Protein AF-A0A920NXD1-F1 (afdb_monomer_lite)

Structure (mmCIF, N/CA/C/O backbone):
data_AF-A0A920NXD1-F1
#
_entry.id   AF-A0A920NXD1-F1
#
loop_
_atom_site.group_PDB
_atom_site.id
_atom_site.type_symbol
_atom_site.label_atom_id
_atom_site.label_alt_id
_atom_site.label_comp_id
_atom_site.label_asym_id
_atom_site.label_entity_id
_atom_site.label_seq_id
_atom_site.pdbx_PDB_ins_code
_atom_site.Cartn_x
_atom_site.Cartn_y
_atom_site.Cartn_z
_atom_site.occupancy
_atom_site.B_iso_or_equiv
_atom_site.auth_seq_id
_atom_site.auth_comp_id
_atom_site.auth_asym_id
_atom_site.auth_atom_id
_atom_site.pdbx_PDB_model_num
ATOM 1 N N . MET A 1 1 ? 16.148 7.741 6.596 1.00 48.44 1 MET A N 1
ATOM 2 C CA . MET A 1 1 ? 15.101 8.643 6.066 1.00 48.44 1 MET A CA 1
ATOM 3 C C . MET A 1 1 ? 14.112 8.907 7.186 1.00 48.44 1 MET A C 1
ATOM 5 O O . MET A 1 1 ? 13.818 7.968 7.910 1.00 48.44 1 MET A O 1
ATOM 9 N N . LYS A 1 2 ? 13.663 10.151 7.388 1.00 47.12 2 LYS A N 1
ATOM 10 C CA . LYS A 1 2 ? 12.601 10.449 8.362 1.00 47.12 2 LYS A CA 1
ATOM 11 C C . LYS A 1 2 ? 11.254 10.163 7.704 1.00 47.12 2 LYS A C 1
ATOM 13 O O . LYS A 1 2 ? 10.881 10.867 6.769 1.00 47.12 2 LYS A O 1
ATOM 18 N N . GLU A 1 3 ? 10.550 9.147 8.181 1.00 64.81 3 GLU A N 1
ATOM 19 C CA . GLU A 1 3 ? 9.149 8.935 7.825 1.00 64.81 3 GLU A CA 1
ATOM 20 C C . GLU A 1 3 ? 8.325 10.023 8.508 1.00 64.81 3 GLU A C 1
ATOM 22 O O . GLU A 1 3 ? 8.322 10.149 9.731 1.00 64.81 3 GLU A O 1
ATOM 27 N N . THR A 1 4 ? 7.700 10.881 7.707 1.00 70.69 4 THR A N 1
ATOM 28 C CA . THR A 1 4 ? 6.812 11.922 8.223 1.00 70.69 4 THR A CA 1
ATOM 29 C C . THR A 1 4 ? 5.389 11.440 8.016 1.00 70.69 4 THR A C 1
ATOM 31 O O . THR A 1 4 ? 4.956 11.254 6.881 1.00 70.69 4 THR A O 1
ATOM 34 N N . ILE A 1 5 ? 4.689 11.202 9.120 1.00 70.19 5 ILE A N 1
ATOM 35 C CA . ILE A 1 5 ? 3.374 10.571 9.129 1.00 70.19 5 ILE A CA 1
ATOM 36 C C . ILE A 1 5 ? 2.366 11.599 9.630 1.00 70.19 5 ILE A C 1
ATOM 38 O O . ILE A 1 5 ? 2.456 12.075 10.761 1.00 70.19 5 ILE A O 1
ATOM 42 N N . PHE A 1 6 ? 1.406 11.942 8.776 1.00 77.06 6 PHE A N 1
ATOM 43 C CA . PHE A 1 6 ? 0.294 12.822 9.115 1.00 77.06 6 PHE A CA 1
ATOM 44 C C . PHE A 1 6 ? -0.985 11.993 9.140 1.00 77.06 6 PHE A C 1
ATOM 46 O O . PHE A 1 6 ? -1.423 11.496 8.105 1.00 77.06 6 PHE A O 1
ATOM 53 N N . LEU A 1 7 ? -1.572 11.839 10.326 1.00 77.88 7 LEU A N 1
ATOM 54 C CA . LEU A 1 7 ? -2.836 11.131 10.515 1.00 77.88 7 LEU A CA 1
ATOM 55 C C . LEU A 1 7 ? -3.867 12.077 11.103 1.00 77.88 7 LEU A C 1
ATOM 57 O O . LEU A 1 7 ? -3.586 12.813 12.054 1.00 77.88 7 LEU A O 1
ATOM 61 N N . THR A 1 8 ? -5.077 12.010 10.562 1.00 80.19 8 THR A N 1
ATOM 62 C CA . THR A 1 8 ? -6.256 12.553 11.228 1.00 80.19 8 THR A CA 1
ATOM 63 C C . THR A 1 8 ? -6.515 11.758 12.506 1.00 80.19 8 THR A C 1
ATOM 65 O O . THR A 1 8 ? -6.111 10.600 12.630 1.00 80.19 8 THR A O 1
ATOM 68 N N . ASN A 1 9 ? -7.176 12.377 13.486 1.00 80.06 9 ASN A N 1
ATOM 69 C CA . ASN A 1 9 ? -7.446 11.708 14.760 1.00 80.06 9 ASN A CA 1
ATOM 70 C C . ASN A 1 9 ? -8.268 10.417 14.592 1.00 80.06 9 ASN A C 1
ATOM 72 O O . ASN A 1 9 ? -8.036 9.473 15.335 1.00 80.06 9 ASN A O 1
ATOM 76 N N . GLU A 1 10 ? -9.138 10.355 13.585 1.00 81.44 10 GLU A N 1
ATOM 77 C CA . GLU A 1 10 ? -9.931 9.172 13.215 1.00 81.44 10 GLU A CA 1
ATOM 78 C C . GLU A 1 10 ? -9.035 7.980 12.844 1.00 81.44 10 GLU A C 1
ATOM 80 O O . GLU A 1 10 ? -9.188 6.874 13.350 1.00 81.44 10 GLU A O 1
ATOM 85 N N . LEU A 1 11 ? -8.020 8.213 12.007 1.00 82.88 11 LEU A N 1
ATOM 86 C CA . LEU A 1 11 ? -7.150 7.150 11.503 1.00 82.88 11 LEU A CA 1
ATOM 87 C C . LEU A 1 11 ? -6.031 6.774 12.478 1.00 82.88 11 LEU A C 1
ATOM 89 O O . LEU A 1 11 ? -5.400 5.734 12.298 1.00 82.88 11 LEU A O 1
ATOM 93 N N . LYS A 1 12 ? -5.777 7.569 13.526 1.00 84.25 12 LYS A N 1
ATOM 94 C CA . LYS A 1 12 ? -4.750 7.226 14.524 1.00 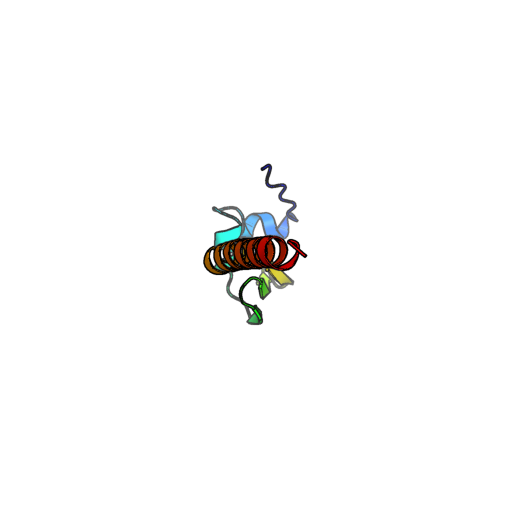84.25 12 LYS A CA 1
ATOM 95 C C . LYS A 1 12 ? -5.000 5.852 15.127 1.00 84.25 12 LYS A C 1
ATOM 97 O O . LYS A 1 12 ? -4.061 5.066 15.190 1.00 84.25 12 LYS A O 1
ATOM 102 N N . ASN A 1 13 ? -6.242 5.542 15.499 1.00 84.19 13 ASN A N 1
ATOM 103 C CA . ASN A 1 13 ? -6.597 4.252 16.095 1.00 84.19 13 ASN A CA 1
ATOM 104 C C . ASN A 1 13 ? -6.330 3.087 15.134 1.00 84.19 13 ASN A C 1
ATOM 106 O O . ASN A 1 13 ? -5.759 2.077 15.538 1.00 84.19 13 ASN A O 1
ATOM 110 N N . LEU A 1 14 ? -6.662 3.264 13.852 1.00 83.81 14 LEU A N 1
ATOM 111 C CA . LEU A 1 14 ? -6.443 2.255 12.815 1.00 83.81 14 LEU A CA 1
ATOM 112 C C . LEU A 1 14 ? -4.957 1.917 12.628 1.00 83.81 14 LEU A C 1
ATOM 114 O O . LEU A 1 14 ? -4.615 0.771 12.361 1.00 83.81 14 LEU A O 1
ATOM 118 N N . PHE A 1 15 ? -4.074 2.901 12.806 1.00 84.44 15 PHE A N 1
ATOM 119 C CA . PHE A 1 15 ? -2.631 2.748 12.619 1.00 84.44 15 PHE A CA 1
ATOM 120 C C . PHE A 1 15 ? -1.823 2.736 13.932 1.00 84.44 15 PHE A C 1
ATOM 122 O O . PHE A 1 15 ? -0.615 2.963 13.921 1.00 84.44 15 PHE A O 1
ATOM 129 N N . SER A 1 16 ? -2.462 2.488 15.078 1.00 79.69 16 SER A N 1
ATOM 130 C CA . SER A 1 16 ? -1.808 2.585 16.396 1.00 79.69 16 SER A CA 1
ATOM 131 C C . SER A 1 16 ? -0.886 1.409 16.746 1.00 79.69 16 SER A C 1
ATOM 133 O O . SER A 1 16 ? -0.085 1.525 17.671 1.00 79.69 16 SER A O 1
ATOM 135 N N . SER A 1 17 ? -1.003 0.268 16.062 1.00 68.19 17 SER A N 1
ATOM 136 C CA . SER A 1 17 ? -0.492 -1.024 16.550 1.00 68.19 17 SER A CA 1
ATOM 137 C C . SER A 1 17 ? 0.546 -1.703 15.649 1.00 68.19 17 SER A C 1
ATOM 139 O O . SER A 1 17 ? 0.566 -2.928 15.539 1.00 68.19 17 SER A O 1
ATOM 141 N N . GLY A 1 18 ? 1.456 -0.943 15.040 1.00 73.75 18 GLY A N 1
ATOM 142 C CA . GLY A 1 18 ? 2.604 -1.533 14.352 1.00 73.75 18 GLY A CA 1
ATOM 143 C C . GLY A 1 18 ? 3.096 -0.726 13.164 1.00 73.75 18 GLY A C 1
ATOM 144 O O . GLY A 1 18 ? 2.991 0.497 13.131 1.00 73.75 18 GLY A O 1
ATOM 145 N N . ASP A 1 19 ? 3.666 -1.437 12.196 1.00 87.00 19 ASP A N 1
ATOM 146 C CA . ASP A 1 19 ? 4.161 -0.850 10.958 1.00 87.00 19 ASP A CA 1
ATOM 147 C C . ASP A 1 19 ? 3.001 -0.367 10.071 1.00 87.00 19 ASP A C 1
ATOM 149 O O . AS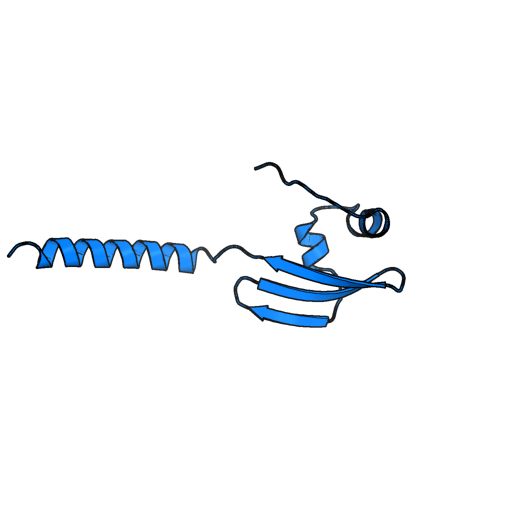P A 1 19 ? 2.128 -1.144 9.675 1.00 87.00 19 ASP A O 1
ATOM 153 N N . PHE A 1 20 ? 3.011 0.924 9.732 1.00 85.94 20 PHE A N 1
ATOM 154 C CA . PHE A 1 20 ? 1.963 1.575 8.941 1.00 85.94 20 PHE A CA 1
ATOM 155 C C . PHE A 1 20 ? 1.773 0.911 7.584 1.00 85.94 20 PHE A C 1
ATOM 157 O O . PHE A 1 20 ? 0.641 0.798 7.111 1.00 85.94 20 PHE A O 1
ATOM 164 N N . PHE A 1 21 ? 2.868 0.474 6.960 1.00 85.12 21 PHE A N 1
ATOM 165 C CA . PHE A 1 21 ? 2.816 -0.160 5.651 1.00 85.12 21 PHE A CA 1
ATOM 166 C C . PHE A 1 21 ? 2.149 -1.535 5.730 1.00 85.12 21 PHE A C 1
ATOM 168 O O . PHE A 1 21 ? 1.246 -1.829 4.948 1.00 85.12 21 PHE A O 1
ATOM 175 N N . SER A 1 22 ? 2.520 -2.332 6.729 1.00 86.69 22 SER A N 1
ATOM 176 C CA . SER A 1 22 ? 1.916 -3.635 7.014 1.00 86.69 22 SER A CA 1
ATOM 177 C C . SER A 1 22 ? 0.422 -3.513 7.320 1.00 86.69 22 SER A C 1
ATOM 179 O O . SER A 1 22 ? -0.382 -4.261 6.763 1.00 86.69 22 SER A O 1
ATOM 181 N N . ILE A 1 23 ? 0.021 -2.543 8.148 1.00 89.75 23 ILE A N 1
ATOM 182 C CA . ILE A 1 23 ? -1.398 -2.268 8.426 1.00 89.75 23 ILE A CA 1
ATOM 183 C C . ILE A 1 23 ? -2.115 -1.883 7.127 1.00 89.75 23 ILE A C 1
ATOM 185 O O . ILE A 1 23 ? -3.114 -2.497 6.760 1.00 89.75 23 ILE A O 1
ATOM 189 N N . ALA A 1 24 ? -1.570 -0.923 6.378 1.00 89.50 24 ALA A N 1
ATOM 190 C CA . ALA A 1 24 ? -2.127 -0.467 5.110 1.00 89.50 24 ALA A CA 1
ATOM 191 C C . ALA A 1 24 ? -2.303 -1.594 4.077 1.00 89.50 24 ALA A C 1
ATOM 193 O O . ALA A 1 24 ? -3.302 -1.634 3.348 1.00 89.50 24 ALA A O 1
ATOM 194 N N . GLU A 1 25 ? -1.349 -2.519 4.007 1.00 88.62 25 GLU A N 1
ATOM 195 C CA . GLU A 1 25 ? -1.384 -3.671 3.111 1.00 88.62 25 GLU A CA 1
ATOM 196 C C . GLU A 1 25 ? -2.467 -4.680 3.507 1.00 88.62 25 GLU A C 1
ATOM 198 O O . GLU A 1 25 ? -3.197 -5.148 2.629 1.00 88.62 25 GLU A O 1
ATOM 203 N N . ASN A 1 26 ? -2.643 -4.924 4.807 1.00 90.00 26 ASN A N 1
ATOM 204 C CA . ASN A 1 26 ? -3.594 -5.904 5.337 1.00 90.00 26 ASN A CA 1
ATOM 205 C C . ASN A 1 26 ? -5.011 -5.357 5.578 1.00 90.00 26 ASN A C 1
ATOM 207 O O . ASN A 1 26 ? -5.915 -6.152 5.811 1.00 90.00 26 ASN A O 1
ATOM 211 N N . ILE A 1 27 ? -5.239 -4.039 5.485 1.00 91.06 27 ILE A N 1
ATOM 212 C CA . ILE A 1 27 ? -6.595 -3.466 5.540 1.00 91.06 27 ILE A CA 1
ATOM 213 C C . ILE A 1 27 ? -7.491 -4.143 4.496 1.00 91.06 27 ILE A C 1
ATOM 215 O O . ILE A 1 27 ? -7.187 -4.118 3.292 1.00 91.06 27 ILE A O 1
ATOM 219 N N . GLU A 1 28 ? -8.602 -4.702 4.974 1.00 89.50 28 GLU A N 1
ATOM 220 C CA . GLU A 1 28 ? -9.670 -5.253 4.149 1.00 89.50 28 GLU A CA 1
ATOM 221 C 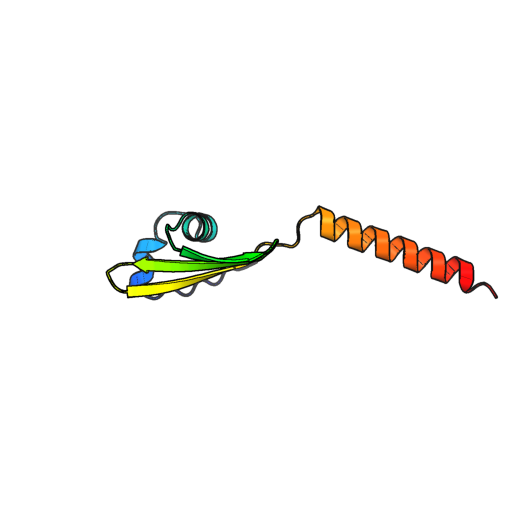C . GLU A 1 28 ? -10.373 -4.136 3.374 1.00 89.50 28 GLU A C 1
ATOM 223 O O . GLU A 1 28 ? -10.702 -3.079 3.915 1.00 89.50 28 GLU A O 1
ATOM 228 N N . GLY A 1 29 ? -10.578 -4.357 2.079 1.00 91.06 29 GLY A N 1
ATOM 229 C CA . GLY A 1 29 ? -11.149 -3.355 1.193 1.00 91.06 29 GLY A CA 1
ATOM 230 C C . GLY A 1 29 ? -11.131 -3.786 -0.266 1.00 91.06 29 GLY A C 1
ATOM 231 O O . GLY A 1 29 ? -10.436 -4.731 -0.652 1.00 91.06 29 GLY A O 1
ATOM 232 N N . GLU A 1 30 ? -11.890 -3.076 -1.091 1.00 94.38 30 GLU A N 1
ATOM 233 C CA . GLU A 1 30 ? -11.983 -3.354 -2.517 1.00 94.38 30 GLU A CA 1
ATOM 234 C C . GLU A 1 30 ? -10.757 -2.802 -3.252 1.00 94.38 30 GLU A C 1
ATOM 236 O O . GLU A 1 30 ? -10.382 -1.634 -3.118 1.00 94.38 30 GLU A O 1
ATOM 241 N N . VAL A 1 31 ? -10.106 -3.644 -4.057 1.00 94.06 31 VAL A N 1
ATOM 242 C CA . VAL A 1 31 ? -8.958 -3.231 -4.868 1.00 94.06 31 VAL A CA 1
ATOM 243 C C . VAL A 1 31 ? -9.458 -2.548 -6.139 1.00 94.06 31 VAL A C 1
ATOM 245 O O . VAL A 1 31 ? -9.761 -3.206 -7.129 1.00 94.06 31 VAL A O 1
ATOM 248 N N . PHE A 1 32 ? -9.454 -1.217 -6.146 1.00 91.44 32 PHE A N 1
ATOM 249 C CA . PHE A 1 32 ? -9.830 -0.427 -7.321 1.00 91.44 32 PHE A CA 1
ATOM 250 C C . PHE A 1 32 ? -8.812 -0.553 -8.468 1.00 91.44 32 PHE A C 1
ATOM 252 O O . PHE A 1 32 ? -9.158 -0.536 -9.649 1.00 91.44 32 PHE A O 1
ATOM 259 N N . ARG A 1 33 ? -7.513 -0.656 -8.139 1.00 90.31 33 ARG A N 1
ATOM 260 C CA . ARG A 1 33 ? -6.444 -0.841 -9.135 1.00 90.31 33 ARG A CA 1
ATOM 261 C C . ARG A 1 33 ? -5.213 -1.507 -8.533 1.00 90.31 33 ARG A C 1
ATOM 263 O O . ARG A 1 33 ? -4.705 -1.057 -7.509 1.00 90.31 33 ARG A O 1
ATOM 270 N N . LYS A 1 34 ? -4.646 -2.483 -9.247 1.00 90.81 34 LYS A N 1
ATOM 271 C CA . LYS A 1 34 ? -3.363 -3.120 -8.917 1.00 90.81 34 LYS A CA 1
ATOM 272 C C . LYS A 1 34 ? -2.425 -3.119 -10.122 1.00 90.81 34 LYS A C 1
ATOM 274 O O . LYS A 1 34 ? -2.814 -3.455 -11.234 1.00 90.81 34 LYS A O 1
ATOM 279 N N . THR A 1 35 ? -1.188 -2.704 -9.892 1.00 87.94 35 THR A N 1
ATOM 280 C CA . THR A 1 35 ? -0.066 -2.751 -10.843 1.00 87.94 35 THR A CA 1
ATOM 281 C C . THR A 1 35 ? 1.155 -3.323 -10.125 1.00 87.94 35 THR A C 1
ATOM 283 O O . THR A 1 35 ? 1.112 -3.473 -8.906 1.00 87.94 35 THR A O 1
ATOM 286 N N . ALA A 1 36 ? 2.244 -3.605 -10.848 1.00 83.50 36 ALA A N 1
ATOM 287 C CA . ALA A 1 36 ? 3.457 -4.188 -10.265 1.00 83.50 36 ALA A CA 1
ATOM 288 C C . ALA A 1 36 ? 3.976 -3.421 -9.032 1.00 83.50 36 ALA A C 1
ATOM 290 O O . ALA A 1 36 ? 4.373 -4.046 -8.057 1.00 83.50 36 ALA A O 1
ATOM 291 N N . ASN A 1 37 ? 3.895 -2.084 -9.050 1.00 88.62 37 ASN A N 1
ATOM 292 C CA . ASN A 1 37 ? 4.499 -1.233 -8.019 1.00 88.62 37 ASN A CA 1
ATOM 293 C C . ASN A 1 37 ? 3.477 -0.333 -7.304 1.00 88.62 37 ASN A C 1
ATOM 295 O O . ASN A 1 37 ? 3.850 0.583 -6.574 1.00 88.62 37 ASN A O 1
ATOM 299 N N . ARG A 1 38 ? 2.175 -0.512 -7.552 1.00 90.44 38 ARG A N 1
ATOM 300 C CA . ARG A 1 38 ? 1.141 0.354 -6.967 1.00 90.44 38 ARG A CA 1
ATOM 301 C C . ARG A 1 38 ? -0.170 -0.379 -6.773 1.00 90.44 38 ARG A C 1
ATOM 303 O O . ARG A 1 38 ? -0.659 -1.004 -7.718 1.00 90.44 38 ARG A O 1
ATOM 310 N N . ILE A 1 39 ? -0.773 -0.199 -5.604 1.00 93.25 39 ILE A N 1
ATOM 311 C CA . ILE A 1 39 ? -2.118 -0.679 -5.281 1.00 93.25 39 ILE A CA 1
ATOM 312 C C . ILE A 1 39 ? -2.966 0.498 -4.798 1.00 93.25 39 ILE A C 1
ATOM 314 O O . ILE A 1 39 ? -2.496 1.358 -4.060 1.00 93.25 39 ILE A O 1
ATOM 318 N N . THR A 1 40 ? -4.215 0.563 -5.242 1.00 95.38 40 THR A N 1
ATOM 319 C CA . THR A 1 40 ? -5.228 1.476 -4.711 1.00 95.38 40 THR A CA 1
ATOM 320 C C . THR A 1 40 ? -6.387 0.645 -4.191 1.00 95.38 40 THR A C 1
ATOM 322 O O . THR A 1 40 ? -6.957 -0.129 -4.963 1.00 95.38 40 THR A O 1
ATOM 325 N N . LYS A 1 41 ? -6.699 0.796 -2.902 1.00 95.06 41 LYS A N 1
ATOM 326 C CA . LYS A 1 41 ? -7.830 0.134 -2.247 1.00 95.06 41 LYS A CA 1
ATOM 327 C C . LYS A 1 41 ? -8.802 1.175 -1.709 1.00 95.06 41 LYS A C 1
ATOM 329 O O . LYS A 1 41 ? -8.369 2.230 -1.245 1.00 95.06 41 LYS A O 1
ATOM 334 N N . GLU A 1 42 ? -10.083 0.867 -1.772 1.00 95.06 42 GLU A N 1
ATOM 335 C CA . GLU A 1 42 ? -11.120 1.548 -1.007 1.00 95.06 42 GLU A CA 1
ATOM 336 C C . GLU A 1 42 ? -11.430 0.705 0.227 1.00 95.06 42 GLU A C 1
ATOM 338 O O . GLU A 1 42 ? -11.578 -0.511 0.121 1.00 95.06 42 GLU A O 1
ATOM 343 N N . PHE A 1 43 ? -11.519 1.329 1.394 1.00 93.94 43 PHE A N 1
ATOM 344 C CA . PHE A 1 43 ? -11.945 0.656 2.615 1.00 93.94 43 PHE A CA 1
ATOM 345 C C . PHE A 1 43 ? -12.899 1.549 3.403 1.00 93.94 43 PHE A C 1
ATOM 347 O O . PHE A 1 43 ? -12.895 2.774 3.258 1.00 93.94 43 PHE A O 1
ATOM 354 N N . THR A 1 44 ? -13.725 0.926 4.237 1.00 92.62 44 THR A N 1
ATOM 355 C CA . THR A 1 4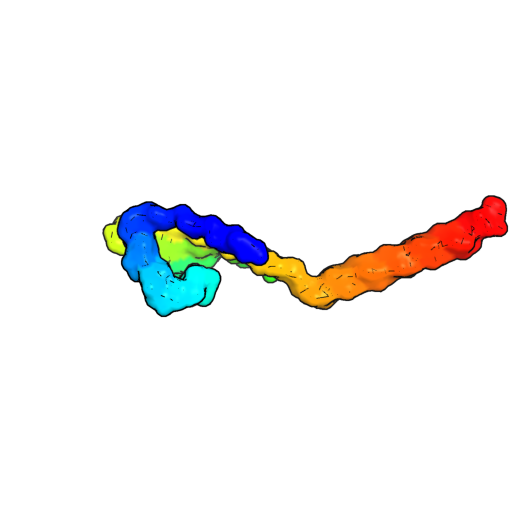4 ? -14.617 1.639 5.153 1.00 92.62 44 THR A CA 1
ATOM 356 C C . THR A 1 44 ? -14.087 1.499 6.569 1.00 92.62 44 THR A C 1
ATOM 358 O O . THR A 1 44 ? -13.764 0.397 7.003 1.00 92.62 44 THR A O 1
ATOM 361 N N . PHE A 1 45 ? -14.007 2.608 7.293 1.00 90.25 45 PHE A N 1
ATOM 362 C CA . PHE A 1 45 ? -13.610 2.634 8.695 1.00 90.25 45 PHE A CA 1
ATOM 363 C C . PHE A 1 45 ? -14.516 3.608 9.447 1.00 90.25 45 PHE A C 1
ATOM 365 O O . PHE A 1 45 ? -14.761 4.712 8.969 1.00 90.25 45 PHE A O 1
ATOM 372 N N . GLU A 1 46 ? -15.080 3.167 10.574 1.00 89.62 46 GLU A N 1
ATOM 373 C CA . GLU A 1 46 ? -16.030 3.952 11.386 1.00 89.62 46 GLU A CA 1
ATOM 374 C C . GLU A 1 46 ? -17.180 4.593 10.570 1.00 89.62 46 GLU A C 1
ATOM 376 O O . GLU A 1 46 ? -17.627 5.700 10.844 1.00 89.62 46 GLU A O 1
ATOM 381 N N . GLY A 1 47 ? -17.670 3.893 9.537 1.00 89.12 47 GLY A N 1
ATOM 382 C CA . GLY A 1 47 ? -18.765 4.363 8.674 1.00 89.12 47 GLY A CA 1
ATOM 383 C C . GLY A 1 47 ? -18.354 5.344 7.569 1.00 89.12 47 GLY A C 1
ATOM 384 O O . GLY A 1 47 ? -19.183 5.696 6.730 1.00 89.12 47 GLY A O 1
ATOM 385 N N . ASN A 1 48 ? -17.080 5.735 7.511 1.00 89.56 48 ASN A N 1
ATOM 386 C CA . ASN A 1 48 ? -16.528 6.606 6.479 1.00 89.56 48 ASN A CA 1
ATOM 387 C C . ASN A 1 48 ? -15.751 5.801 5.432 1.00 89.56 48 ASN A C 1
ATOM 389 O O . ASN A 1 48 ? -15.066 4.830 5.755 1.00 89.56 48 ASN A O 1
ATOM 393 N N . ARG A 1 49 ? -15.837 6.222 4.166 1.00 92.00 49 ARG A N 1
ATOM 394 C CA . ARG A 1 49 ? -15.086 5.621 3.054 1.00 92.00 49 ARG A CA 1
ATOM 395 C C . ARG A 1 49 ? -13.763 6.342 2.844 1.00 92.00 49 ARG A C 1
ATOM 397 O O . ARG A 1 49 ? -13.736 7.563 2.697 1.00 92.00 49 ARG A O 1
ATOM 404 N N . TYR A 1 50 ? -12.687 5.572 2.752 1.00 92.12 50 TYR A N 1
ATOM 405 C CA . TYR A 1 50 ? -11.333 6.065 2.546 1.00 92.12 50 TYR A CA 1
ATOM 406 C C . TYR A 1 50 ? -10.668 5.342 1.375 1.00 92.12 50 TYR A C 1
ATOM 408 O O . TYR A 1 50 ? -10.903 4.161 1.126 1.00 92.12 50 TYR A O 1
ATOM 416 N N . PHE A 1 51 ? -9.774 6.048 0.686 1.00 93.00 51 PHE A N 1
ATOM 417 C CA . PHE A 1 51 ? -8.915 5.467 -0.342 1.00 93.00 51 PHE A CA 1
ATOM 418 C C . PHE A 1 51 ? -7.475 5.422 0.145 1.00 93.00 51 PHE A C 1
ATOM 420 O O . PHE A 1 51 ? -6.906 6.452 0.510 1.00 93.00 51 PHE A O 1
ATOM 427 N N . ILE A 1 52 ? -6.858 4.247 0.066 1.00 92.75 52 ILE A N 1
ATOM 428 C CA . ILE A 1 52 ? -5.441 4.058 0.359 1.00 92.75 52 ILE A CA 1
ATOM 429 C C . ILE A 1 52 ? -4.665 3.746 -0.917 1.00 92.75 52 ILE A C 1
ATOM 431 O O . ILE A 1 52 ? -5.070 2.918 -1.736 1.00 92.75 52 ILE A O 1
ATOM 435 N N . LYS A 1 53 ? -3.542 4.444 -1.104 1.00 92.62 53 LYS A N 1
ATOM 436 C CA . LYS A 1 53 ? -2.646 4.292 -2.255 1.00 92.62 53 LYS A CA 1
ATOM 437 C C . LYS A 1 53 ? -1.286 3.819 -1.761 1.00 92.62 53 LYS A C 1
ATOM 439 O O . LYS A 1 53 ? -0.550 4.581 -1.145 1.00 92.62 53 LYS A O 1
ATOM 444 N N . LEU A 1 54 ? -0.967 2.566 -2.050 1.00 91.44 54 LEU A N 1
ATOM 445 C CA . LEU A 1 54 ? 0.294 1.931 -1.692 1.00 91.44 54 LEU A CA 1
ATOM 446 C C . LEU A 1 54 ? 1.246 2.013 -2.878 1.00 91.44 54 LEU A C 1
ATOM 448 O O . LEU A 1 54 ? 0.889 1.613 -3.990 1.00 91.44 54 LEU A O 1
ATOM 452 N N . HIS A 1 55 ? 2.447 2.529 -2.635 1.00 90.50 55 HIS A N 1
ATOM 453 C CA . HIS A 1 55 ? 3.536 2.588 -3.603 1.00 90.50 55 HIS A CA 1
ATOM 454 C C . HIS A 1 55 ? 4.637 1.630 -3.157 1.00 90.50 55 HIS A C 1
ATOM 456 O O . HIS A 1 55 ? 5.253 1.829 -2.115 1.00 90.50 55 HIS A O 1
ATOM 462 N N . TYR A 1 56 ? 4.876 0.600 -3.956 1.00 85.88 56 TYR A N 1
ATOM 463 C CA . TYR A 1 56 ? 5.951 -0.359 -3.751 1.00 85.88 56 TYR A CA 1
ATOM 464 C C . TYR A 1 56 ? 7.171 0.081 -4.561 1.00 85.88 56 TYR A C 1
ATOM 466 O O . TYR A 1 56 ? 7.042 0.701 -5.621 1.00 85.88 56 TYR A O 1
ATOM 474 N N . GLY A 1 57 ? 8.368 -0.231 -4.066 1.00 80.06 57 GLY A N 1
ATOM 475 C CA . GLY A 1 57 ? 9.591 -0.007 -4.831 1.00 80.06 57 GLY A CA 1
ATOM 476 C C . GLY A 1 57 ? 9.569 -0.765 -6.162 1.00 80.06 57 GLY A C 1
ATOM 477 O O . GLY A 1 57 ? 8.896 -1.785 -6.305 1.00 80.06 57 GLY A O 1
ATOM 478 N N . VAL A 1 58 ? 10.338 -0.284 -7.140 1.00 74.62 58 VAL A N 1
ATOM 479 C CA . VAL A 1 58 ? 10.669 -1.092 -8.320 1.00 74.62 58 VAL A CA 1
ATOM 480 C C . VAL A 1 58 ? 11.388 -2.355 -7.852 1.00 74.62 58 VAL A C 1
ATOM 482 O O . VAL A 1 58 ? 12.370 -2.277 -7.112 1.00 74.62 58 VAL A O 1
ATOM 485 N N . GLY A 1 59 ? 10.890 -3.528 -8.249 1.00 72.31 59 GLY A N 1
ATOM 486 C CA . GLY A 1 59 ? 11.505 -4.791 -7.855 1.00 72.31 59 GLY A CA 1
ATOM 487 C C . GLY A 1 59 ? 12.981 -4.832 -8.262 1.00 72.31 59 GLY A C 1
ATOM 488 O O . GLY A 1 59 ? 13.345 -4.362 -9.342 1.00 72.31 59 GLY A O 1
ATOM 489 N N . TRP A 1 60 ? 13.835 -5.436 -7.430 1.00 76.38 60 TRP A N 1
ATOM 490 C CA . TRP A 1 60 ? 15.282 -5.537 -7.676 1.00 76.38 60 TRP A CA 1
ATOM 491 C C . TRP A 1 60 ? 15.622 -6.038 -9.085 1.00 76.38 60 TRP A C 1
ATOM 493 O O . TRP A 1 60 ? 16.564 -5.556 -9.707 1.00 76.38 60 TRP A O 1
ATOM 503 N N . LYS A 1 61 ? 14.808 -6.943 -9.637 1.00 76.56 61 LYS A N 1
ATOM 504 C CA . LYS A 1 61 ? 14.940 -7.446 -11.011 1.00 76.56 61 LYS A CA 1
ATOM 505 C C . LYS A 1 61 ? 14.903 -6.334 -12.068 1.00 76.56 61 LYS A C 1
ATOM 507 O O . LYS A 1 61 ? 15.646 -6.396 -13.043 1.00 76.56 61 LYS A O 1
ATOM 512 N N . GLU A 1 62 ? 14.055 -5.329 -11.889 1.00 81.44 62 GLU A N 1
ATOM 513 C CA . GLU A 1 62 ? 13.907 -4.210 -12.823 1.00 81.44 62 GLU A CA 1
ATOM 514 C C . GLU A 1 62 ? 15.063 -3.214 -12.688 1.00 81.44 62 GLU A C 1
ATOM 516 O O . GLU A 1 62 ? 15.590 -2.738 -13.694 1.00 81.44 62 GLU A O 1
ATOM 521 N N . ILE A 1 63 ? 15.539 -3.004 -11.457 1.00 81.94 63 ILE A N 1
ATOM 522 C CA . ILE A 1 63 ? 16.754 -2.230 -11.177 1.00 81.94 63 ILE A CA 1
ATOM 523 C C . ILE A 1 63 ? 17.960 -2.882 -11.865 1.00 81.94 63 ILE A C 1
ATOM 525 O O . ILE A 1 63 ? 18.646 -2.228 -12.651 1.00 81.94 63 ILE A O 1
ATOM 529 N N . PHE A 1 64 ? 18.188 -4.183 -11.650 1.00 83.81 64 PHE A N 1
ATOM 530 C CA . PHE A 1 64 ? 19.281 -4.907 -12.303 1.00 83.81 64 PHE A CA 1
ATOM 531 C C . PHE A 1 64 ? 19.148 -4.876 -13.826 1.00 83.81 64 PHE A C 1
ATOM 533 O O . PHE A 1 64 ? 20.125 -4.574 -14.510 1.00 83.81 64 PHE A O 1
ATOM 540 N N . LYS A 1 65 ? 17.948 -5.110 -14.373 1.00 83.75 65 LYS A N 1
A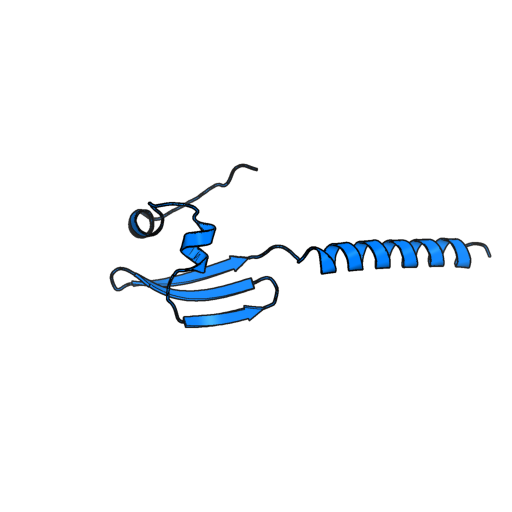TOM 541 C CA . LYS A 1 65 ? 17.695 -5.025 -15.820 1.00 83.75 65 LYS A CA 1
ATOM 542 C C . LYS A 1 65 ? 18.092 -3.661 -16.387 1.00 83.75 65 LYS A C 1
ATOM 544 O O . LYS A 1 65 ? 18.764 -3.618 -17.417 1.00 83.75 65 LYS A O 1
ATOM 549 N N . ASN A 1 66 ? 17.709 -2.566 -15.733 1.00 80.69 66 ASN A N 1
ATOM 550 C CA . ASN A 1 66 ? 18.065 -1.224 -16.191 1.00 80.69 66 ASN A CA 1
ATOM 551 C C . ASN A 1 66 ? 19.571 -0.954 -16.077 1.00 80.69 66 ASN A C 1
ATOM 553 O O . ASN A 1 66 ? 20.140 -0.377 -17.001 1.00 80.69 66 ASN A O 1
ATOM 557 N N . ILE A 1 67 ? 20.235 -1.430 -15.019 1.00 85.25 67 ILE A N 1
ATOM 558 C CA . ILE A 1 67 ? 21.695 -1.310 -14.871 1.00 85.25 67 ILE A CA 1
ATOM 559 C C . ILE A 1 67 ? 22.424 -2.089 -15.979 1.00 85.25 67 ILE A C 1
ATOM 561 O O . ILE A 1 67 ? 23.336 -1.551 -16.606 1.00 85.25 67 ILE A O 1
ATOM 565 N N . PHE A 1 68 ? 22.018 -3.330 -16.267 1.00 82.94 68 PHE A N 1
ATOM 566 C CA . PHE A 1 68 ? 22.616 -4.128 -17.346 1.00 82.94 68 PHE A CA 1
ATOM 567 C C . PHE A 1 68 ? 22.348 -3.528 -18.727 1.00 82.94 68 PHE A C 1
ATOM 569 O O . PHE A 1 68 ? 23.259 -3.466 -19.551 1.00 82.94 68 PHE A O 1
ATOM 576 N N . LYS A 1 69 ? 21.129 -3.035 -18.974 1.00 79.19 69 LYS A N 1
ATOM 577 C CA . LYS A 1 69 ? 20.780 -2.365 -20.232 1.00 79.19 69 LYS A CA 1
ATOM 578 C C . LYS A 1 69 ? 21.608 -1.094 -20.437 1.00 79.19 69 LYS A C 1
ATOM 580 O O . LYS A 1 69 ? 22.096 -0.874 -21.539 1.00 79.19 69 LYS A O 1
ATOM 585 N N . PHE A 1 70 ? 21.819 -0.305 -19.384 1.00 82.00 70 PHE A N 1
ATOM 586 C CA . PHE A 1 70 ? 22.674 0.880 -19.447 1.00 82.00 70 PHE A CA 1
ATOM 587 C C . PHE A 1 70 ? 24.139 0.518 -19.732 1.00 82.00 70 PHE A C 1
ATOM 589 O O . PHE A 1 70 ? 24.761 1.127 -20.597 1.00 82.00 70 PHE A O 1
ATOM 596 N N . ARG A 1 71 ? 24.676 -0.529 -19.085 1.00 75.38 71 ARG A N 1
ATOM 597 C CA . ARG A 1 71 ? 26.035 -1.027 -19.370 1.00 75.38 71 ARG A CA 1
ATOM 598 C C . ARG A 1 71 ? 26.196 -1.500 -20.816 1.00 75.38 71 ARG A C 1
ATOM 600 O O . ARG A 1 71 ? 27.216 -1.208 -21.429 1.00 75.38 71 ARG A O 1
ATOM 607 N N . ALA A 1 72 ? 25.202 -2.200 -21.363 1.00 77.00 72 ALA A N 1
ATOM 608 C CA . ALA A 1 72 ? 25.227 -2.656 -22.752 1.00 77.00 72 ALA A CA 1
ATOM 609 C C . ALA A 1 72 ? 25.196 -1.477 -23.741 1.00 77.00 72 ALA A C 1
ATOM 611 O O . ALA A 1 72 ? 26.017 -1.428 -24.651 1.00 77.00 72 ALA A O 1
ATOM 612 N N . GLN A 1 73 ? 24.320 -0.494 -23.507 1.00 73.44 73 GLN A N 1
ATOM 613 C CA . GLN A 1 73 ? 24.241 0.726 -24.321 1.00 73.44 73 GLN A CA 1
ATOM 614 C C . GLN A 1 73 ? 25.540 1.542 -24.271 1.00 73.44 73 GLN A C 1
ATOM 616 O O . GLN A 1 73 ? 25.995 2.042 -25.296 1.00 73.44 73 GLN A O 1
ATOM 621 N N . GLN A 1 74 ? 26.171 1.652 -23.098 1.00 72.62 74 GLN A N 1
ATOM 622 C CA . GLN A 1 74 ? 27.457 2.336 -22.961 1.00 72.62 74 GLN A CA 1
ATOM 623 C C . GLN A 1 74 ? 28.579 1.607 -23.719 1.00 72.62 74 GLN A C 1
ATOM 625 O O . GLN A 1 74 ? 29.413 2.258 -24.343 1.00 72.62 74 GLN A O 1
ATOM 630 N N . LEU A 1 75 ? 28.593 0.269 -23.703 1.00 71.31 75 LEU A N 1
ATOM 631 C CA . LEU A 1 75 ? 29.561 -0.522 -24.470 1.00 71.31 75 LEU A CA 1
ATOM 632 C C . LEU A 1 75 ? 29.371 -0.346 -25.981 1.00 71.31 75 LEU A C 1
ATOM 634 O O . LEU A 1 75 ? 30.345 -0.180 -26.705 1.00 71.31 75 LEU A O 1
ATOM 638 N N . GLU A 1 76 ? 28.126 -0.362 -26.450 1.00 75.12 76 GLU A N 1
ATOM 639 C CA . GLU A 1 76 ? 27.783 -0.169 -27.860 1.00 75.12 76 GLU A CA 1
ATOM 640 C C . GLU A 1 76 ? 28.198 1.223 -28.361 1.00 75.12 76 GLU A C 1
ATOM 642 O O . GLU A 1 76 ? 28.793 1.338 -29.429 1.00 75.12 76 GLU A O 1
ATOM 647 N N . LEU A 1 77 ? 27.993 2.270 -27.554 1.00 75.00 77 LEU A N 1
ATOM 648 C CA . LEU A 1 77 ? 28.486 3.623 -27.841 1.00 75.00 77 LEU A CA 1
ATOM 649 C C . LEU A 1 77 ? 30.021 3.691 -27.905 1.00 75.00 77 LEU A C 1
ATOM 651 O O . LEU A 1 77 ? 30.565 4.363 -28.777 1.00 75.00 77 LEU A O 1
ATOM 655 N N . LEU A 1 78 ? 30.731 2.983 -27.021 1.00 70.31 78 LEU A N 1
ATOM 656 C CA . LEU A 1 78 ? 32.200 2.925 -27.028 1.00 70.31 78 LEU A CA 1
ATOM 657 C C . LEU A 1 78 ? 32.764 2.113 -28.205 1.00 70.31 78 LEU A C 1
ATOM 659 O O . LEU A 1 78 ? 33.863 2.401 -28.673 1.00 70.31 78 LEU A O 1
ATOM 663 N N . LEU A 1 79 ? 32.037 1.100 -28.679 1.00 72.06 79 LEU A N 1
ATOM 664 C CA . LEU A 1 79 ? 32.435 0.280 -29.824 1.00 72.06 79 LEU A CA 1
ATOM 665 C C . LEU A 1 79 ? 32.121 0.967 -31.162 1.00 72.06 79 LEU A C 1
ATOM 667 O O . LEU A 1 79 ? 32.953 0.910 -32.065 1.00 72.06 79 LEU A O 1
ATOM 671 N N . ASN A 1 80 ? 30.984 1.661 -31.264 1.00 71.25 80 ASN A N 1
ATOM 672 C CA . ASN A 1 80 ? 30.552 2.362 -32.480 1.00 7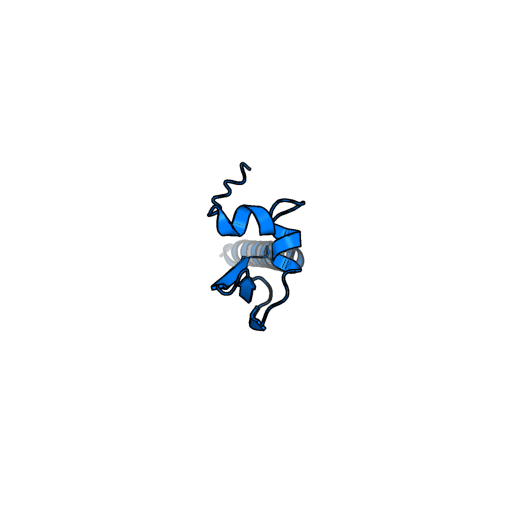1.25 80 ASN A CA 1
ATOM 673 C C . ASN A 1 80 ? 31.094 3.800 -32.598 1.00 71.25 80 ASN A C 1
ATOM 675 O O . ASN A 1 80 ? 31.091 4.357 -33.689 1.00 71.25 80 ASN A O 1
ATOM 679 N N . GLY A 1 81 ? 31.584 4.402 -31.508 1.00 58.50 81 GLY A N 1
ATOM 680 C CA . GLY A 1 81 ? 32.217 5.730 -31.494 1.00 58.50 81 GLY A CA 1
ATOM 681 C C . GLY A 1 81 ? 33.719 5.741 -31.815 1.00 58.50 81 GLY A C 1
ATOM 682 O O . GLY A 1 81 ? 34.371 6.758 -31.603 1.00 58.50 81 GLY A O 1
ATOM 683 N N . ARG A 1 82 ? 34.292 4.617 -32.277 1.00 54.34 82 ARG A N 1
ATOM 684 C CA . ARG A 1 82 ? 35.689 4.518 -32.756 1.00 54.34 82 ARG A CA 1
ATOM 685 C C . ARG A 1 82 ? 35.816 4.627 -34.283 1.00 54.34 82 ARG A C 1
ATOM 687 O O . ARG A 1 82 ? 36.702 4.003 -34.865 1.00 54.34 82 ARG A O 1
ATOM 694 N N . HIS A 1 83 ? 34.949 5.420 -34.905 1.00 48.75 83 HIS A N 1
ATOM 695 C CA . HIS A 1 83 ? 35.084 5.875 -36.287 1.00 48.75 83 HIS A CA 1
ATOM 696 C C . HIS A 1 83 ? 35.102 7.398 -36.339 1.00 48.75 83 HIS A C 1
ATOM 698 O O . HIS A 1 83 ? 34.296 8.012 -35.605 1.00 48.75 83 HIS A O 1
#

Sequence (83 aa):
MKETIFLTNELKNLFSSGDFFSIAENIEGEVFRKTANRITKEFTFEGNRYFIKLHYGVGWKEIFKNIFKFRAQQLELLLNGRH

Foldseek 3Di:
DDDDDDDDPQCCVQCVPDDNLVSLVPADFDFPDDDPFKTWGWHDDPNDIDIDIGGHDDPVVVVVVVVVVVVVVVVVCVVVVPD

Radius of gyration: 20.68 Å; chains: 1; bounding box: 54×20×53 Å

pLDDT: mean 81.87, std 10.84, range [47.12, 95.38]

Secondary structure (DSSP, 8-state):
--------HHHHHHTSSS-HHHHHHH---EEEEEETTEEEEEEEETTEEEEEEEEPPPPHHHHHHHHHHHHHHHHHHHHHT--